Protein AF-A0A7K4EZY0-F1 (afdb_monomer_lite)

Radius of gyration: 28.06 Å; chains: 1; bounding box: 100×52×41 Å

Foldseek 3Di:
DDPPVDPDPCVVVVHDDDDDPQAPVDDPVDDLVVLVVCCVPPVVSVVVCCVPPVVDPDSCRNHVHDDDDPPPLPQDDADPQFDQDPSDTHRPPDPPDPPPVVVD

Sequence (104 aa):
ENFAEYDSIYQAVGLEEPLQVPASFVDETKDPQSYVDRYNNESTYKEWFDENFAEYDSIYQAVGLEEPKPVVKKFGICGPGTKLIDGVCTIVQMPVVKPWWKFW

Structure (mmCIF, N/CA/C/O backbone):
data_AF-A0A7K4EZY0-F1
#
_entry.id   AF-A0A7K4EZY0-F1
#
loop_
_atom_site.group_PDB
_atom_site.id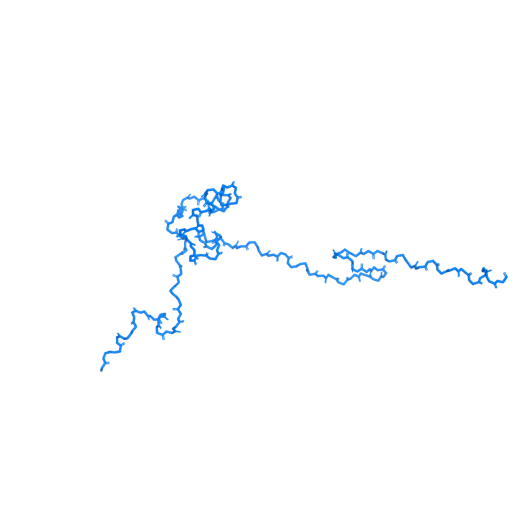
_atom_site.type_symbol
_atom_site.label_atom_id
_atom_site.label_alt_id
_atom_site.label_comp_id
_atom_site.label_asym_id
_atom_site.label_entity_id
_atom_site.label_seq_id
_atom_site.pdbx_PDB_ins_code
_atom_site.Cartn_x
_atom_site.Cartn_y
_atom_site.Cartn_z
_atom_site.occupancy
_atom_site.B_iso_or_equiv
_atom_site.auth_seq_id
_atom_site.auth_comp_id
_atom_site.auth_asym_id
_atom_site.auth_atom_id
_atom_site.pdbx_PDB_model_num
ATOM 1 N N . GLU A 1 1 ? -45.275 -17.057 -9.941 1.00 50.69 1 GLU A N 1
ATOM 2 C CA . GLU A 1 1 ? -44.567 -17.332 -8.679 1.00 50.69 1 GLU A CA 1
ATOM 3 C C . GLU A 1 1 ? -43.361 -16.417 -8.625 1.00 50.69 1 GLU A C 1
ATOM 5 O O . GLU A 1 1 ? -42.719 -16.218 -9.649 1.00 50.69 1 GLU A O 1
ATOM 10 N N . ASN A 1 2 ? -43.203 -15.718 -7.506 1.00 59.69 2 ASN A N 1
ATOM 11 C CA . ASN A 1 2 ? -42.252 -14.628 -7.335 1.00 59.69 2 ASN A CA 1
ATOM 12 C C . ASN A 1 2 ? -40.914 -15.253 -6.924 1.00 59.69 2 ASN A C 1
ATOM 14 O O . ASN A 1 2 ? -40.795 -15.742 -5.804 1.00 59.69 2 ASN A O 1
ATOM 18 N N . PHE A 1 3 ? -39.966 -15.332 -7.858 1.00 61.78 3 PHE A N 1
ATOM 19 C CA . PHE A 1 3 ? -38.643 -15.926 -7.645 1.00 61.78 3 PHE A CA 1
ATOM 20 C C . PHE A 1 3 ? -37.762 -14.933 -6.865 1.00 61.78 3 PHE A C 1
ATOM 22 O O . PHE A 1 3 ? -36.780 -14.410 -7.377 1.00 61.78 3 PHE A O 1
ATOM 29 N N . ALA A 1 4 ? -38.183 -14.596 -5.646 1.00 64.62 4 ALA A N 1
ATOM 30 C CA . ALA A 1 4 ? -37.487 -13.694 -4.730 1.00 64.62 4 ALA A CA 1
ATOM 31 C C . ALA A 1 4 ? -36.542 -14.483 -3.809 1.00 64.62 4 ALA A C 1
ATOM 33 O O . ALA A 1 4 ? -36.553 -14.303 -2.597 1.00 64.62 4 ALA A O 1
ATOM 34 N N . GLU A 1 5 ? -35.790 -15.429 -4.375 1.00 80.12 5 GLU A N 1
ATOM 35 C CA . GLU A 1 5 ? -34.850 -16.260 -3.611 1.00 80.12 5 GLU A CA 1
ATOM 36 C C . GLU A 1 5 ? -33.499 -15.557 -3.387 1.00 80.12 5 GLU A C 1
ATOM 38 O O . GLU A 1 5 ? -32.749 -15.947 -2.499 1.00 80.12 5 GLU A O 1
ATOM 43 N N . TYR A 1 6 ? -33.209 -14.490 -4.142 1.00 75.75 6 TYR A N 1
ATOM 44 C CA . TYR A 1 6 ? -31.926 -13.786 -4.101 1.00 75.75 6 TYR A CA 1
ATOM 45 C C . TYR A 1 6 ? -32.118 -12.268 -3.997 1.00 75.75 6 TYR A C 1
ATOM 47 O O . TYR A 1 6 ? -32.904 -11.687 -4.750 1.00 75.75 6 TYR A O 1
ATOM 55 N N . ASP A 1 7 ? -31.367 -11.632 -3.095 1.00 83.88 7 ASP A N 1
ATOM 56 C CA . ASP A 1 7 ? -31.395 -10.186 -2.830 1.00 83.88 7 ASP A CA 1
ATOM 57 C C . ASP A 1 7 ? -30.600 -9.383 -3.873 1.00 83.88 7 ASP A C 1
ATOM 59 O O . ASP A 1 7 ? -30.798 -8.177 -4.028 1.00 83.88 7 ASP A O 1
ATOM 63 N N . SER A 1 8 ? -29.701 -10.035 -4.617 1.00 83.25 8 SER A N 1
ATOM 64 C CA . SER A 1 8 ? -28.915 -9.393 -5.670 1.00 83.25 8 SER A CA 1
ATOM 65 C C . SER A 1 8 ? -28.646 -10.318 -6.855 1.00 83.25 8 SER A C 1
ATOM 67 O O . SER A 1 8 ? -28.689 -11.547 -6.756 1.00 83.25 8 SER A O 1
ATOM 69 N N . ILE A 1 9 ? -28.310 -9.712 -7.999 1.00 86.12 9 ILE A N 1
ATOM 70 C CA . ILE A 1 9 ? -27.882 -10.467 -9.182 1.00 86.12 9 ILE A CA 1
ATOM 71 C C . ILE A 1 9 ? -26.614 -11.278 -8.908 1.00 86.12 9 ILE A C 1
ATOM 73 O O . ILE A 1 9 ? -26.472 -12.356 -9.470 1.00 86.12 9 ILE A O 1
ATOM 77 N N . TYR A 1 10 ? -25.728 -10.791 -8.030 1.00 85.31 10 TYR A N 1
ATOM 78 C CA . TYR A 1 10 ? -24.478 -11.458 -7.673 1.00 85.31 10 TYR A CA 1
ATOM 79 C C . TYR A 1 10 ? -24.758 -12.749 -6.908 1.00 85.31 10 TYR A C 1
ATOM 81 O O . TYR A 1 10 ? -24.248 -13.798 -7.290 1.00 85.31 10 TYR A O 1
ATOM 89 N N . GLN A 1 11 ? -25.674 -12.713 -5.936 1.00 84.75 11 GLN A N 1
ATOM 90 C CA . GLN A 1 11 ? -26.121 -13.913 -5.224 1.00 84.75 11 GLN A CA 1
ATOM 91 C C . GLN A 1 11 ? -26.733 -14.949 -6.174 1.00 84.75 11 GLN A C 1
ATOM 93 O O . GLN A 1 11 ? -26.428 -16.134 -6.065 1.00 84.75 11 GLN A O 1
ATOM 98 N N . ALA A 1 12 ? -27.533 -14.502 -7.148 1.00 87.06 12 ALA A N 1
ATOM 99 C CA . ALA A 1 12 ? -28.151 -15.394 -8.128 1.00 87.06 12 ALA A CA 1
ATOM 100 C C . ALA A 1 12 ? -27.124 -16.107 -9.029 1.00 87.06 12 ALA A C 1
ATOM 102 O O . ALA A 1 12 ? -27.368 -17.230 -9.469 1.00 87.06 12 ALA A O 1
ATOM 103 N N . VAL A 1 13 ? -25.976 -15.477 -9.302 1.00 91.12 13 VAL A N 1
ATOM 104 C CA . VAL A 1 13 ? -24.886 -16.079 -10.091 1.00 91.12 13 VAL A CA 1
ATOM 105 C C . VAL A 1 13 ? -23.765 -16.677 -9.230 1.00 91.12 13 VAL A C 1
ATOM 107 O O . VAL A 1 13 ? -22.777 -17.158 -9.782 1.00 91.12 13 VAL A O 1
ATOM 110 N N . GLY A 1 14 ? -23.905 -16.667 -7.900 1.00 83.88 14 GLY A N 1
ATOM 111 C CA . GLY A 1 14 ? -22.884 -17.148 -6.964 1.00 83.88 14 GLY A CA 1
ATOM 112 C C . GLY A 1 14 ? -21.598 -16.313 -6.959 1.00 83.88 14 GLY A C 1
ATOM 113 O O . GLY A 1 14 ? -20.525 -16.862 -6.722 1.00 83.88 14 GLY A O 1
ATOM 114 N N . LEU A 1 15 ? -21.691 -15.017 -7.264 1.00 88.00 15 LEU A N 1
ATOM 115 C CA . LEU A 1 15 ? -20.588 -14.061 -7.190 1.00 88.00 15 LEU A CA 1
ATOM 116 C C . LEU A 1 15 ? -20.666 -13.237 -5.902 1.00 88.00 15 LEU A C 1
ATOM 118 O O . LEU A 1 15 ? -21.748 -12.966 -5.381 1.00 88.00 15 LEU A O 1
ATOM 122 N N . GLU A 1 16 ? -19.503 -12.809 -5.429 1.00 83.44 16 GLU A N 1
ATOM 123 C CA . GLU A 1 16 ? -19.385 -11.850 -4.334 1.00 83.44 16 GLU A CA 1
ATOM 124 C C . GLU A 1 16 ? -19.705 -10.432 -4.826 1.00 83.44 16 GLU A C 1
ATOM 126 O O . GLU A 1 16 ? -19.531 -10.102 -6.005 1.00 83.44 16 GLU A O 1
ATOM 131 N N . GLU A 1 17 ? -20.229 -9.600 -3.926 1.00 84.94 17 GLU A N 1
ATOM 132 C CA . GLU A 1 17 ? -20.547 -8.209 -4.236 1.00 84.94 17 GLU A CA 1
ATOM 133 C C . GLU A 1 17 ? -19.249 -7.414 -4.470 1.00 84.94 17 GLU A C 1
ATOM 135 O O . GLU A 1 17 ? -18.279 -7.597 -3.731 1.00 84.94 17 GLU A O 1
ATOM 140 N N . PRO A 1 18 ? -19.187 -6.548 -5.498 1.00 85.69 18 PRO A N 1
ATOM 141 C CA . PRO A 1 18 ? -17.979 -5.787 -5.779 1.00 85.69 18 PRO A CA 1
ATOM 142 C C . PRO A 1 18 ? -17.643 -4.840 -4.625 1.00 85.69 18 PRO A C 1
ATOM 144 O O . PRO A 1 18 ? -18.486 -4.071 -4.162 1.00 85.69 18 PRO A O 1
ATOM 147 N N . LEU A 1 19 ? -16.378 -4.858 -4.207 1.00 90.31 19 LEU A N 1
ATOM 148 C CA . LEU A 1 19 ? -15.873 -3.969 -3.167 1.00 90.31 19 LEU A CA 1
ATOM 149 C C . LEU A 1 19 ? -15.874 -2.509 -3.625 1.00 90.31 19 LEU A C 1
ATOM 151 O O . LEU A 1 19 ? -15.602 -2.193 -4.787 1.00 90.31 19 LEU A O 1
ATOM 155 N N . GLN A 1 20 ? -16.129 -1.607 -2.679 1.00 92.88 20 GLN A N 1
ATOM 156 C CA . GLN A 1 20 ? -16.036 -0.175 -2.922 1.00 92.88 20 GLN A CA 1
ATOM 157 C C . GLN A 1 20 ? -14.568 0.232 -3.091 1.00 92.88 20 GLN A C 1
ATOM 159 O O . GLN A 1 20 ? -13.737 -0.052 -2.231 1.00 92.88 20 GLN A O 1
ATOM 164 N N . VAL A 1 21 ? -14.247 0.927 -4.180 1.00 93.25 21 VAL A N 1
ATOM 165 C CA . VAL A 1 21 ? -12.912 1.486 -4.420 1.00 93.25 21 VAL A CA 1
ATOM 166 C C . VAL A 1 21 ? -13.071 2.941 -4.880 1.00 93.25 21 VAL A C 1
ATOM 168 O O . VAL A 1 21 ? -13.774 3.170 -5.868 1.00 93.25 21 VAL A O 1
ATOM 171 N N . PRO A 1 22 ? -12.442 3.921 -4.206 1.00 94.12 22 PRO A N 1
ATOM 172 C CA . PRO A 1 22 ? -11.617 3.770 -3.005 1.00 94.12 22 PRO A CA 1
ATOM 173 C C . PRO A 1 22 ? -12.446 3.385 -1.763 1.00 94.12 22 PRO A C 1
ATOM 175 O O . PRO A 1 22 ? -13.653 3.616 -1.705 1.00 94.12 22 PRO A O 1
ATOM 178 N N . ALA A 1 23 ? -11.798 2.768 -0.776 1.00 95.38 23 ALA A N 1
ATOM 179 C CA . ALA A 1 23 ? -12.420 2.353 0.477 1.00 95.38 23 ALA A CA 1
ATOM 180 C C . ALA A 1 23 ? -12.933 3.553 1.289 1.00 95.38 23 ALA A C 1
ATOM 182 O O . ALA A 1 23 ? -12.426 4.668 1.179 1.00 95.38 23 ALA A O 1
ATOM 183 N N . SER A 1 24 ? -13.901 3.319 2.175 1.00 95.06 24 SER A N 1
ATOM 184 C CA . SER A 1 24 ? -14.597 4.378 2.926 1.00 95.06 24 SER A CA 1
ATOM 185 C C . SER A 1 24 ? -13.702 5.243 3.831 1.00 95.06 24 SER A C 1
ATOM 187 O O . SER A 1 24 ? -14.077 6.366 4.163 1.00 95.06 24 SER A O 1
ATOM 189 N N . PHE A 1 25 ? -12.525 4.752 4.236 1.00 94.88 25 PHE A N 1
ATOM 190 C CA . PHE A 1 25 ? -11.560 5.507 5.048 1.00 94.88 25 PHE A CA 1
ATOM 191 C C . PHE A 1 25 ? -10.651 6.438 4.229 1.00 94.88 25 PHE A C 1
ATOM 193 O O . PHE A 1 25 ? -9.901 7.241 4.801 1.00 94.88 25 PHE A O 1
ATOM 200 N N . VAL A 1 26 ? -10.654 6.288 2.905 1.00 96.19 26 VAL A N 1
ATOM 201 C CA . VAL A 1 26 ? -9.788 7.037 1.999 1.00 96.19 26 VAL A CA 1
ATOM 202 C C . VAL A 1 26 ? -10.404 8.409 1.749 1.00 96.19 26 VAL A C 1
ATOM 204 O O . VAL A 1 26 ? -11.574 8.544 1.410 1.00 96.19 26 VAL A O 1
ATOM 207 N N . ASP A 1 27 ? -9.593 9.444 1.928 1.00 96.56 27 ASP A N 1
ATOM 208 C CA . ASP A 1 27 ? -9.944 10.821 1.606 1.00 96.56 27 ASP A CA 1
ATOM 209 C C . ASP A 1 27 ? -9.516 11.095 0.164 1.00 96.56 27 ASP A C 1
ATOM 211 O O . ASP A 1 27 ? -8.321 11.155 -0.126 1.00 96.56 27 ASP A O 1
ATOM 215 N N . GLU A 1 28 ? -10.485 11.271 -0.733 1.00 93.25 28 GLU A N 1
ATOM 216 C CA . GLU A 1 28 ? -10.246 11.510 -2.164 1.00 93.25 28 GLU A CA 1
ATOM 217 C C . GLU A 1 28 ? -9.456 12.798 -2.447 1.00 93.25 28 GLU A C 1
ATOM 219 O O . GLU A 1 28 ? -8.917 12.972 -3.539 1.00 93.25 28 GLU A O 1
ATOM 224 N N . THR A 1 29 ? -9.369 13.718 -1.480 1.00 95.69 29 THR A N 1
ATOM 225 C CA . THR A 1 29 ? -8.572 14.946 -1.622 1.00 95.69 29 THR A CA 1
ATOM 226 C C . THR A 1 29 ? -7.090 14.737 -1.317 1.00 95.69 29 THR A C 1
ATOM 228 O O . THR A 1 29 ? -6.270 15.613 -1.609 1.00 95.69 29 THR A O 1
ATOM 231 N N . LYS A 1 30 ? -6.731 13.592 -0.726 1.00 94.44 30 LYS A N 1
ATOM 232 C CA . LYS A 1 30 ? -5.353 13.225 -0.405 1.00 94.44 30 LYS A CA 1
ATOM 233 C C . LYS A 1 30 ? -4.764 12.342 -1.484 1.00 94.44 30 LYS A C 1
ATOM 235 O O . LYS A 1 30 ? -5.456 11.622 -2.192 1.00 94.44 30 LYS A O 1
ATOM 240 N N . ASP A 1 31 ? -3.443 12.380 -1.558 1.00 96.00 31 ASP A N 1
ATOM 241 C CA . ASP A 1 31 ? -2.703 11.504 -2.444 1.00 96.00 31 ASP A CA 1
ATOM 242 C C . ASP A 1 31 ? -2.846 10.031 -1.985 1.00 96.00 31 ASP A C 1
ATOM 244 O O . ASP A 1 31 ? -2.492 9.723 -0.838 1.00 96.00 31 ASP A O 1
ATOM 248 N N . PRO A 1 32 ? -3.347 9.113 -2.835 1.00 96.19 32 PRO A N 1
ATOM 249 C CA . PRO A 1 32 ? -3.526 7.704 -2.477 1.00 96.19 32 PRO A CA 1
ATOM 250 C C . PRO A 1 32 ? -2.230 7.001 -2.053 1.00 96.19 32 PRO A C 1
ATOM 252 O O . PRO A 1 32 ? -2.259 6.116 -1.195 1.00 96.19 32 PRO A O 1
ATOM 255 N N . GLN A 1 33 ? -1.078 7.419 -2.586 1.00 96.62 33 GLN A N 1
ATOM 256 C CA . GLN A 1 33 ? 0.224 6.862 -2.219 1.00 96.62 33 GLN A CA 1
ATOM 257 C C . GLN A 1 33 ? 0.565 7.168 -0.758 1.00 96.62 33 GLN A C 1
ATOM 259 O O . GLN A 1 33 ? 1.183 6.340 -0.097 1.00 96.62 33 GLN A O 1
ATOM 264 N N . SER A 1 34 ? 0.096 8.292 -0.202 1.00 97.06 34 SER A N 1
ATOM 265 C CA . SER A 1 34 ? 0.339 8.628 1.210 1.00 97.06 34 SER A CA 1
ATOM 266 C C . SER A 1 34 ? -0.215 7.581 2.187 1.00 97.06 34 SER A C 1
ATOM 268 O O . SER A 1 34 ? 0.378 7.337 3.238 1.00 97.06 34 SER A O 1
ATOM 270 N N . TYR A 1 35 ? -1.317 6.915 1.831 1.00 97.44 35 TYR A N 1
ATOM 271 C CA . TYR A 1 35 ? -1.899 5.824 2.613 1.00 97.44 35 TYR A CA 1
ATOM 272 C C . TYR A 1 35 ? -1.064 4.545 2.520 1.00 97.44 35 TYR A C 1
ATOM 274 O O . TYR A 1 35 ? -0.845 3.881 3.534 1.00 97.44 35 TYR A O 1
ATOM 282 N N . VAL A 1 36 ? -0.550 4.230 1.327 1.00 97.31 36 VAL A N 1
ATOM 283 C CA . VAL A 1 36 ? 0.372 3.106 1.102 1.00 97.31 36 VAL A CA 1
ATOM 284 C C . VAL A 1 36 ? 1.673 3.317 1.874 1.00 97.31 36 VAL A C 1
ATOM 286 O O . VAL A 1 36 ? 2.151 2.418 2.565 1.00 97.31 36 VAL A O 1
ATOM 289 N N . ASP A 1 37 ? 2.232 4.521 1.807 1.00 97.69 37 ASP A N 1
ATOM 290 C CA . ASP A 1 37 ? 3.454 4.874 2.522 1.00 97.69 37 ASP A CA 1
ATOM 291 C C . ASP A 1 37 ? 3.237 4.776 4.032 1.00 97.69 37 ASP A C 1
ATOM 293 O O . ASP A 1 37 ? 4.087 4.239 4.744 1.00 97.69 37 ASP A O 1
ATOM 297 N N . ARG A 1 38 ? 2.079 5.219 4.531 1.00 97.88 38 ARG A N 1
ATOM 298 C CA . ARG A 1 38 ? 1.721 5.060 5.942 1.00 97.88 38 ARG A CA 1
ATOM 299 C C . ARG A 1 38 ? 1.621 3.592 6.338 1.00 97.88 38 ARG A C 1
ATOM 301 O O . ARG A 1 38 ? 2.185 3.208 7.355 1.00 97.88 38 ARG A O 1
ATOM 308 N N . TYR A 1 39 ? 0.958 2.768 5.528 1.00 97.75 39 TYR A N 1
ATOM 309 C CA . TYR A 1 39 ? 0.822 1.327 5.765 1.00 97.75 39 TYR A CA 1
ATOM 310 C C . TYR A 1 39 ? 2.181 0.625 5.866 1.00 97.75 39 TYR A C 1
ATOM 312 O O . TYR A 1 39 ? 2.383 -0.221 6.734 1.00 97.75 39 TYR A O 1
ATOM 320 N N . ASN A 1 40 ? 3.141 1.019 5.029 1.00 96.69 40 ASN A N 1
ATOM 321 C CA . ASN A 1 40 ? 4.478 0.425 5.019 1.00 96.69 40 ASN A CA 1
ATOM 322 C C . ASN A 1 40 ? 5.389 0.918 6.156 1.00 96.69 40 ASN A C 1
ATOM 324 O O . ASN A 1 40 ? 6.312 0.200 6.539 1.00 96.69 40 ASN A O 1
ATOM 328 N N . ASN A 1 41 ? 5.168 2.130 6.676 1.00 98.06 41 ASN A N 1
ATOM 329 C CA . ASN A 1 41 ? 6.069 2.763 7.646 1.00 98.06 41 ASN A CA 1
ATOM 330 C C . ASN A 1 41 ? 5.530 2.782 9.089 1.00 98.06 41 ASN A C 1
ATOM 332 O O . ASN A 1 41 ? 6.323 2.861 10.027 1.00 98.06 41 ASN A O 1
ATOM 336 N N . GLU A 1 42 ? 4.213 2.703 9.294 1.00 98.19 42 GLU A N 1
ATOM 337 C CA . GLU A 1 42 ? 3.570 2.764 10.612 1.00 98.19 42 GLU A CA 1
ATOM 338 C C . GLU A 1 42 ? 2.909 1.424 10.964 1.00 98.19 42 GLU A C 1
ATOM 340 O O . GLU A 1 42 ? 1.832 1.092 10.467 1.00 98.19 42 GLU A O 1
ATOM 345 N N . SER A 1 43 ? 3.523 0.662 11.875 1.00 97.69 43 SER A N 1
ATOM 346 C CA . SER A 1 43 ? 3.029 -0.670 12.264 1.00 97.69 43 SER A CA 1
ATOM 347 C C . SER A 1 43 ? 1.610 -0.646 12.834 1.00 97.69 43 SER A C 1
AT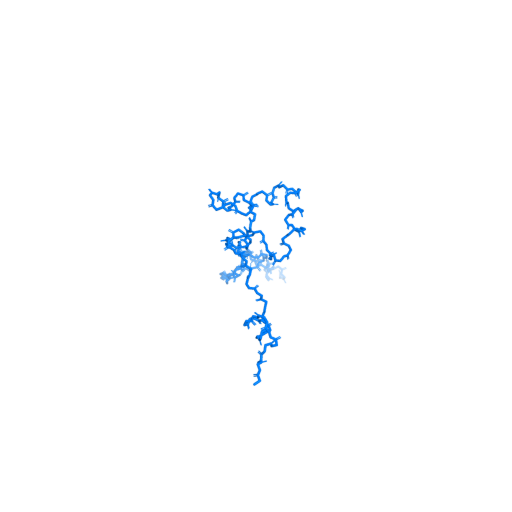OM 349 O O . SER A 1 43 ? 0.804 -1.507 12.506 1.00 97.69 43 SER A O 1
ATOM 351 N N . THR A 1 44 ? 1.274 0.369 13.632 1.00 98.00 44 THR A N 1
ATOM 352 C CA . THR A 1 44 ? -0.064 0.526 14.220 1.00 98.00 44 THR A CA 1
ATOM 353 C C . THR A 1 44 ? -1.135 0.788 13.167 1.00 98.00 44 THR A C 1
ATOM 355 O O . THR A 1 44 ? -2.264 0.325 13.300 1.00 98.00 44 THR A O 1
ATOM 358 N N . TYR A 1 45 ? -0.800 1.524 12.105 1.00 97.81 45 TYR A N 1
ATOM 359 C CA . TYR A 1 45 ? -1.729 1.749 11.004 1.00 97.81 45 TYR A CA 1
ATOM 360 C C . TYR A 1 45 ? -1.909 0.492 10.155 1.00 97.81 45 TYR A C 1
ATOM 362 O O . TYR A 1 45 ? -3.021 0.201 9.717 1.00 97.81 45 TYR A O 1
ATOM 370 N N . LYS A 1 46 ? -0.827 -0.266 9.966 1.00 97.94 46 LYS A N 1
ATOM 371 C CA . LYS A 1 46 ? -0.859 -1.561 9.296 1.00 97.94 46 LYS A CA 1
ATOM 372 C C . LYS A 1 46 ? -1.797 -2.540 10.008 1.00 97.94 46 LYS A C 1
ATOM 374 O O . LYS A 1 46 ? -2.685 -3.088 9.370 1.00 97.94 46 LYS A O 1
ATOM 379 N N . GLU A 1 47 ? -1.633 -2.704 11.321 1.00 98.06 47 GLU A N 1
ATOM 380 C CA . GLU A 1 47 ? -2.490 -3.561 12.155 1.00 98.06 47 GLU A CA 1
ATOM 381 C C . GLU A 1 47 ? -3.957 -3.129 12.078 1.00 98.06 47 GLU A C 1
ATOM 383 O O . GLU A 1 47 ? -4.832 -3.946 11.810 1.00 98.06 47 GLU A O 1
ATOM 388 N N . TRP A 1 48 ? -4.225 -1.826 12.215 1.00 98.06 48 TRP A N 1
ATOM 389 C CA . TRP A 1 48 ? -5.579 -1.293 12.079 1.00 98.06 48 TRP A CA 1
ATOM 390 C C . TRP A 1 48 ? -6.200 -1.606 10.711 1.00 98.06 48 TRP A C 1
ATOM 392 O O . TRP A 1 48 ? -7.371 -1.978 10.652 1.00 98.06 48 TRP A O 1
ATOM 402 N N . PHE A 1 49 ? -5.445 -1.470 9.617 1.00 98.00 49 PHE A N 1
ATOM 403 C CA . PHE A 1 49 ? -5.951 -1.794 8.283 1.00 98.00 49 PHE A CA 1
ATOM 404 C C . PHE A 1 49 ? -6.250 -3.290 8.159 1.00 98.00 49 PHE A C 1
ATOM 406 O O . PHE A 1 49 ? -7.356 -3.651 7.767 1.00 98.00 49 PHE A O 1
ATOM 413 N N . ASP A 1 50 ? -5.303 -4.143 8.555 1.00 97.00 50 ASP A N 1
ATOM 414 C CA . ASP A 1 50 ? -5.436 -5.600 8.460 1.00 97.00 50 ASP A CA 1
ATOM 415 C C . ASP A 1 50 ? -6.626 -6.133 9.289 1.00 97.00 50 ASP A C 1
ATOM 417 O O . ASP A 1 50 ? -7.255 -7.116 8.905 1.00 97.00 50 ASP A O 1
ATOM 421 N N . GLU A 1 51 ? -6.956 -5.492 10.418 1.00 97.56 51 GLU A N 1
ATOM 422 C CA . GLU A 1 51 ? -8.082 -5.878 11.281 1.00 97.56 51 GLU A CA 1
ATOM 423 C C . GLU A 1 51 ? -9.446 -5.368 10.796 1.00 97.56 51 GLU A C 1
ATOM 425 O O . GLU A 1 51 ? -10.457 -6.038 11.009 1.00 97.56 51 GLU A O 1
ATOM 430 N N . ASN A 1 52 ? -9.500 -4.174 10.196 1.00 96.94 52 ASN A N 1
ATOM 431 C CA . ASN A 1 52 ? -10.766 -3.499 9.874 1.00 96.94 52 ASN A CA 1
ATOM 432 C C . ASN A 1 52 ? -11.178 -3.624 8.403 1.00 96.94 52 ASN A C 1
ATOM 434 O O . ASN A 1 52 ? -12.341 -3.377 8.102 1.00 96.94 52 ASN A O 1
ATOM 438 N N . PHE A 1 53 ? -10.247 -3.974 7.513 1.00 96.12 53 PHE A N 1
ATOM 439 C CA . PHE A 1 53 ? -10.438 -3.994 6.058 1.00 96.12 53 PHE A CA 1
ATOM 440 C C . PHE A 1 53 ? -9.921 -5.300 5.439 1.00 96.12 53 PHE A C 1
ATOM 442 O O . PHE A 1 53 ? -9.269 -5.295 4.394 1.00 96.12 53 PHE A O 1
ATOM 449 N N . ALA A 1 54 ? -10.196 -6.427 6.104 1.00 94.69 54 ALA A N 1
ATOM 450 C CA . ALA A 1 54 ? -9.761 -7.762 5.687 1.00 94.69 54 ALA A CA 1
ATOM 451 C C . ALA A 1 54 ? -10.406 -8.240 4.372 1.00 94.69 54 ALA A C 1
ATOM 453 O O . ALA A 1 54 ? -9.975 -9.241 3.803 1.00 94.69 54 ALA A O 1
ATOM 454 N N . GLU A 1 55 ? -11.444 -7.549 3.898 1.00 94.19 55 GLU A N 1
ATOM 455 C CA . GLU A 1 55 ? -12.075 -7.780 2.603 1.00 94.19 55 GLU A CA 1
ATOM 456 C C . GLU A 1 55 ? -11.220 -7.320 1.414 1.00 94.19 55 GLU A C 1
ATOM 458 O O . GLU A 1 55 ? -11.429 -7.802 0.306 1.00 94.19 55 GLU A O 1
ATOM 463 N N . TYR A 1 56 ? -10.258 -6.415 1.616 1.00 95.19 56 TYR A N 1
ATOM 464 C CA . TYR A 1 56 ? -9.341 -5.993 0.557 1.00 95.19 56 TYR A CA 1
ATOM 465 C C . TYR A 1 56 ? -8.105 -6.894 0.527 1.00 95.19 56 TYR A C 1
ATOM 467 O O . TYR A 1 56 ? -7.483 -7.134 1.561 1.00 95.19 56 TYR A O 1
ATOM 475 N N . ASP A 1 57 ? -7.675 -7.311 -0.667 1.00 94.31 57 ASP A N 1
ATOM 476 C CA . ASP A 1 57 ? -6.459 -8.118 -0.833 1.00 94.31 57 ASP A CA 1
ATOM 477 C C . ASP A 1 57 ? -5.203 -7.328 -0.434 1.00 94.31 57 ASP A C 1
ATOM 479 O O . ASP A 1 57 ? -4.206 -7.900 0.016 1.00 94.31 57 ASP A O 1
ATOM 483 N N . SER A 1 58 ? -5.235 -5.998 -0.590 1.00 95.50 58 SER A N 1
ATOM 484 C CA . SER A 1 58 ? -4.156 -5.116 -0.155 1.00 95.50 58 SER A CA 1
ATOM 485 C C . SER A 1 58 ? -4.563 -3.655 0.012 1.00 95.50 58 SER A C 1
ATOM 487 O O . SER A 1 58 ? -5.589 -3.191 -0.496 1.00 95.50 58 SER A O 1
ATOM 489 N N . ILE A 1 59 ? -3.681 -2.883 0.661 1.00 96.88 59 ILE A N 1
ATOM 490 C CA . ILE A 1 59 ? -3.819 -1.426 0.759 1.00 96.88 59 ILE A CA 1
ATOM 491 C C . ILE A 1 59 ? -3.899 -0.765 -0.623 1.00 96.88 59 ILE A C 1
ATOM 493 O O . ILE A 1 59 ? -4.640 0.198 -0.775 1.00 96.88 59 ILE A O 1
ATOM 497 N N . TYR A 1 60 ? -3.202 -1.293 -1.640 1.00 96.81 60 TYR A N 1
ATOM 498 C CA . TYR A 1 60 ? -3.231 -0.751 -3.002 1.00 96.81 60 TYR A CA 1
ATOM 499 C C . TYR A 1 60 ? -4.625 -0.876 -3.612 1.00 96.81 60 TYR A C 1
ATOM 501 O O . TYR A 1 60 ? -5.140 0.103 -4.148 1.00 96.81 60 TYR A O 1
ATOM 509 N N . GLN A 1 61 ? -5.272 -2.036 -3.458 1.00 96.06 61 GLN A N 1
ATOM 510 C CA . GLN A 1 61 ? -6.651 -2.230 -3.903 1.00 96.06 61 GLN A CA 1
ATOM 511 C C . GLN A 1 61 ? -7.605 -1.276 -3.177 1.00 96.06 61 GLN A C 1
ATOM 513 O O . GLN A 1 61 ? -8.427 -0.629 -3.825 1.00 96.06 61 GLN A O 1
ATOM 518 N N . ALA A 1 62 ? -7.464 -1.141 -1.854 1.00 96.00 62 ALA A N 1
ATOM 519 C CA . ALA A 1 62 ? -8.315 -0.269 -1.047 1.00 96.00 62 ALA A CA 1
ATOM 520 C C . ALA A 1 62 ? -8.211 1.208 -1.452 1.00 96.00 62 ALA A C 1
ATOM 522 O O . ALA A 1 62 ? -9.214 1.919 -1.457 1.00 96.00 62 ALA A O 1
ATOM 523 N N . VAL A 1 63 ? -7.020 1.682 -1.828 1.00 96.50 63 VAL A N 1
ATOM 524 C CA . VAL A 1 63 ? -6.813 3.076 -2.260 1.00 96.50 63 VAL A CA 1
ATOM 525 C C . VAL A 1 63 ? -6.990 3.284 -3.769 1.00 96.50 63 VAL A C 1
ATOM 527 O O . VAL A 1 63 ? -6.869 4.410 -4.245 1.00 96.50 63 VAL A O 1
ATOM 530 N N . GLY A 1 64 ? -7.274 2.222 -4.531 1.00 94.44 64 GLY A N 1
ATOM 531 C CA . GLY A 1 64 ? -7.463 2.285 -5.984 1.00 94.44 64 GLY A CA 1
ATOM 532 C C . GLY A 1 64 ? -6.173 2.448 -6.794 1.00 94.44 64 GLY A C 1
ATOM 533 O O . GLY A 1 64 ? -6.199 3.035 -7.875 1.00 94.44 64 GLY A O 1
ATOM 534 N N . LEU A 1 65 ? -5.046 1.947 -6.289 1.00 94.75 65 LEU A N 1
ATOM 535 C CA . LEU A 1 65 ? -3.759 1.921 -6.985 1.00 94.75 65 LEU A CA 1
ATOM 536 C C . LEU A 1 65 ? -3.450 0.528 -7.549 1.00 94.75 65 LEU A C 1
ATOM 538 O O . LEU A 1 65 ? -3.846 -0.495 -6.994 1.00 94.75 65 LEU A O 1
ATOM 542 N N . GLU A 1 66 ? -2.687 0.482 -8.645 1.00 91.19 66 GLU A N 1
ATOM 543 C CA . GLU A 1 66 ? -2.122 -0.780 -9.127 1.00 91.19 66 GLU A CA 1
ATOM 544 C C . GLU A 1 66 ? -0.980 -1.232 -8.212 1.00 91.19 66 GLU A C 1
ATOM 546 O O . GLU A 1 66 ? -0.037 -0.481 -7.953 1.00 91.19 66 GLU A O 1
ATOM 551 N N . GLU A 1 67 ? -1.026 -2.490 -7.776 1.00 88.19 67 GLU A N 1
ATOM 552 C CA . GLU A 1 67 ? 0.097 -3.093 -7.067 1.00 88.19 67 GLU A CA 1
ATOM 553 C C . GLU A 1 67 ? 1.357 -3.159 -7.942 1.00 88.19 67 GLU A C 1
ATOM 555 O O . GLU A 1 67 ? 1.280 -3.458 -9.145 1.00 88.19 67 GLU A O 1
ATOM 560 N N . PRO A 1 68 ? 2.551 -2.959 -7.352 1.00 84.94 68 PRO A N 1
ATOM 561 C CA . PRO A 1 68 ? 3.801 -3.145 -8.065 1.00 84.94 68 PRO A CA 1
ATOM 562 C C . PRO A 1 68 ? 3.939 -4.611 -8.480 1.00 84.94 68 PRO A C 1
ATOM 564 O O . PRO A 1 68 ? 4.220 -5.495 -7.670 1.00 84.94 68 PRO A O 1
ATOM 567 N N . LYS A 1 69 ? 3.765 -4.872 -9.779 1.00 80.69 69 LYS A N 1
ATOM 568 C CA . LYS A 1 69 ? 3.927 -6.215 -10.341 1.00 80.69 69 LYS A CA 1
ATOM 569 C C . LYS A 1 69 ? 5.340 -6.710 -10.027 1.00 80.69 69 LYS A C 1
ATOM 571 O O . LYS A 1 69 ? 6.304 -6.006 -10.352 1.00 80.69 69 LYS A O 1
ATOM 576 N N . PRO A 1 70 ? 5.500 -7.917 -9.451 1.00 74.44 70 PRO A N 1
ATOM 577 C CA . PRO A 1 70 ? 6.820 -8.486 -9.260 1.00 74.44 70 PRO A CA 1
ATOM 578 C C . PRO A 1 70 ? 7.496 -8.541 -10.627 1.00 74.44 70 PRO A C 1
ATOM 580 O O . PRO A 1 70 ? 6.950 -9.099 -11.583 1.00 74.44 70 PRO A O 1
ATOM 583 N N . VAL A 1 71 ? 8.667 -7.911 -10.741 1.00 71.81 71 VAL A N 1
ATOM 584 C CA . VAL A 1 71 ? 9.451 -7.937 -11.975 1.00 71.81 71 VAL A CA 1
ATOM 585 C C . VAL A 1 71 ? 9.876 -9.382 -12.189 1.00 71.81 71 VAL A C 1
ATOM 587 O O . VAL A 1 71 ? 10.885 -9.841 -11.651 1.00 71.81 71 VAL A O 1
ATOM 590 N N . VAL A 1 72 ? 9.082 -10.127 -12.958 1.00 65.69 72 VAL A N 1
ATOM 591 C CA . VAL A 1 72 ? 9.448 -11.462 -13.412 1.00 65.69 72 VAL A CA 1
ATOM 592 C C . VAL A 1 72 ? 10.694 -11.262 -14.255 1.00 65.69 72 VAL A C 1
ATOM 594 O O . VAL A 1 72 ? 10.624 -10.750 -15.376 1.00 65.69 72 VAL A O 1
ATOM 597 N N . LYS A 1 73 ? 11.858 -11.600 -13.692 1.00 62.97 73 LYS A N 1
ATOM 598 C CA . LYS A 1 73 ? 13.125 -11.575 -14.416 1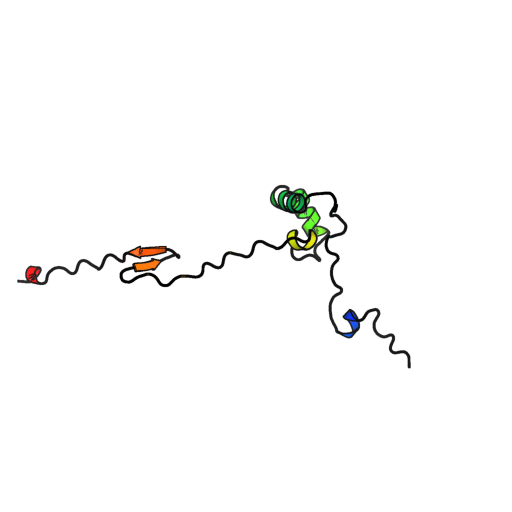.00 62.97 73 LYS A CA 1
ATOM 599 C C . LYS A 1 73 ? 12.971 -12.540 -15.586 1.00 62.97 73 LYS A C 1
ATOM 601 O O . LYS A 1 73 ? 13.067 -13.752 -15.419 1.00 62.97 73 LYS A O 1
ATOM 606 N N . LYS A 1 74 ? 12.680 -12.008 -16.773 1.00 62.22 74 LYS A N 1
ATOM 607 C CA . LYS A 1 74 ?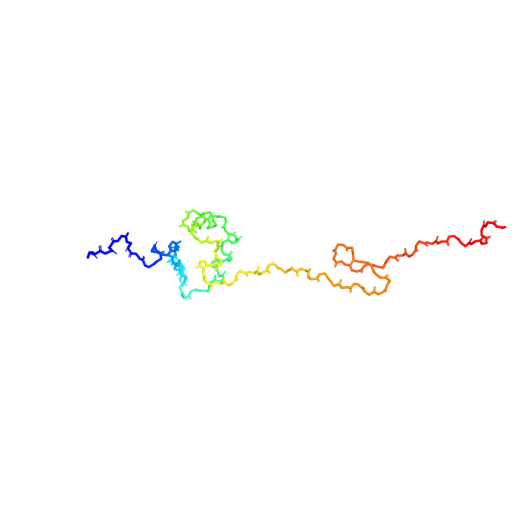 12.707 -12.782 -18.010 1.00 62.22 74 LYS A CA 1
ATOM 608 C C . LYS A 1 74 ? 14.163 -13.167 -18.224 1.00 62.22 74 LYS A C 1
ATOM 610 O O . LYS A 1 74 ? 14.973 -12.337 -18.626 1.00 62.22 74 LYS A O 1
ATOM 615 N N . PHE A 1 75 ? 14.507 -14.396 -17.859 1.00 64.06 75 PHE A N 1
ATOM 616 C CA . PHE A 1 75 ? 15.841 -14.934 -18.063 1.00 64.06 75 PHE A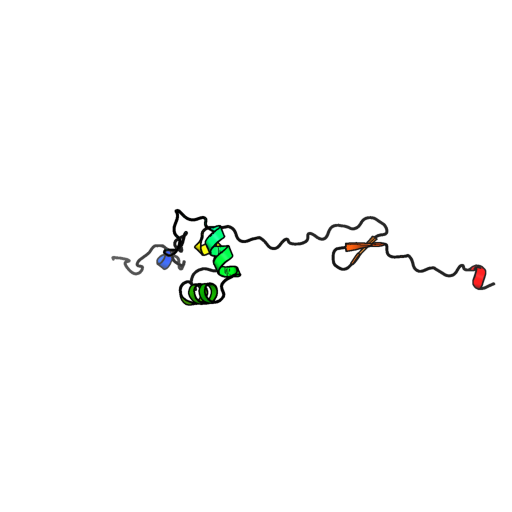 CA 1
ATOM 617 C C . PHE A 1 75 ? 16.145 -14.916 -19.566 1.00 64.06 75 PHE A C 1
ATOM 619 O O . PHE A 1 75 ? 15.494 -15.601 -20.352 1.00 64.06 75 PHE A O 1
ATOM 626 N N . GLY A 1 76 ? 17.075 -14.052 -19.972 1.00 67.19 76 GLY A N 1
ATOM 627 C CA . GLY A 1 76 ? 17.510 -13.934 -21.359 1.00 67.19 76 GLY A CA 1
ATOM 628 C C . GLY A 1 76 ? 18.400 -15.103 -21.777 1.00 67.19 76 GLY A C 1
ATOM 629 O O . GLY A 1 76 ? 19.014 -15.771 -20.943 1.00 67.19 76 GLY A O 1
ATOM 630 N N . ILE A 1 77 ? 18.497 -15.333 -23.087 1.00 78.06 77 ILE A N 1
ATOM 631 C CA . ILE A 1 77 ? 19.491 -16.245 -23.658 1.00 78.06 77 ILE A CA 1
ATOM 632 C C . ILE A 1 77 ? 20.853 -15.565 -23.502 1.00 78.06 77 ILE A C 1
ATOM 634 O O . ILE A 1 77 ? 21.069 -14.473 -24.026 1.00 78.06 77 ILE A O 1
ATOM 638 N N . CYS A 1 78 ? 21.767 -16.189 -22.767 1.00 81.19 78 CYS A N 1
ATOM 639 C CA . CYS A 1 78 ? 23.140 -15.709 -22.690 1.00 81.19 78 CYS A CA 1
ATOM 640 C C . CYS A 1 78 ? 23.847 -15.916 -24.041 1.00 81.19 78 CYS A C 1
ATOM 642 O O . CYS A 1 78 ? 23.625 -16.919 -24.723 1.00 81.19 78 CYS A O 1
ATOM 644 N N . GLY A 1 79 ? 24.691 -14.960 -24.439 1.00 80.00 79 GLY A N 1
ATOM 645 C CA . GLY A 1 79 ? 25.463 -15.056 -25.679 1.00 80.00 79 GLY A CA 1
ATOM 646 C C . GLY A 1 79 ? 26.458 -16.232 -25.666 1.00 80.00 79 GLY A C 1
ATOM 647 O O . GLY A 1 79 ? 26.785 -16.758 -24.594 1.00 80.00 79 GLY A O 1
ATOM 648 N N . PRO A 1 80 ? 26.978 -16.648 -26.836 1.00 83.94 80 PRO A N 1
ATOM 649 C CA . PRO A 1 80 ? 27.959 -17.730 -26.934 1.00 83.94 80 PRO A CA 1
ATOM 650 C C . PRO A 1 80 ? 29.148 -17.510 -25.984 1.00 83.94 80 PRO A C 1
ATOM 652 O O . PRO A 1 80 ? 29.706 -16.418 -25.929 1.00 83.94 80 PRO A O 1
ATOM 655 N N . GLY A 1 81 ? 29.536 -18.540 -25.225 1.00 79.94 81 GLY A N 1
ATOM 656 C CA . GLY A 1 81 ? 30.639 -18.464 -24.252 1.00 79.94 81 GLY A CA 1
ATOM 657 C C . GLY A 1 81 ? 30.255 -17.962 -22.852 1.00 79.94 81 GLY A C 1
ATOM 658 O O . GLY A 1 81 ? 31.117 -17.897 -21.975 1.00 79.94 81 GLY A O 1
ATOM 659 N N . THR A 1 82 ? 28.976 -17.664 -22.603 1.00 83.69 82 THR A N 1
ATOM 660 C CA . THR A 1 82 ? 28.470 -17.295 -21.271 1.00 83.69 82 THR A CA 1
ATOM 661 C C . THR A 1 82 ? 27.373 -18.250 -20.795 1.00 83.69 82 THR A C 1
ATOM 663 O O . THR A 1 82 ? 26.612 -18.786 -21.600 1.00 83.69 82 THR A O 1
ATOM 666 N N . LYS A 1 83 ? 27.299 -18.504 -19.485 1.00 81.62 83 LYS A N 1
ATOM 667 C CA . LYS A 1 83 ? 26.210 -19.262 -18.849 1.00 81.62 83 LYS A CA 1
ATOM 668 C C . LYS A 1 83 ? 25.452 -18.382 -17.873 1.00 81.62 83 LYS A C 1
ATOM 670 O O . LYS A 1 83 ? 26.040 -17.563 -17.174 1.00 81.62 83 LYS A O 1
ATOM 675 N N . LEU A 1 84 ? 24.146 -18.603 -17.810 1.00 82.81 84 LEU A N 1
ATOM 676 C CA . LEU A 1 84 ? 23.269 -17.946 -16.858 1.00 82.81 84 LEU A CA 1
ATOM 677 C C . LEU A 1 84 ? 23.433 -18.608 -15.484 1.00 82.81 84 LEU A C 1
ATOM 679 O O . LEU A 1 84 ? 23.037 -19.759 -15.308 1.00 82.81 84 LEU A O 1
ATOM 683 N N . ILE A 1 85 ? 24.036 -17.894 -14.537 1.00 80.62 85 ILE A N 1
ATOM 684 C CA . ILE A 1 85 ? 24.180 -18.309 -13.136 1.00 80.62 85 ILE A CA 1
ATOM 685 C C . ILE A 1 85 ? 23.528 -17.208 -12.295 1.00 80.62 85 ILE A C 1
ATOM 687 O O . ILE A 1 85 ? 23.879 -16.041 -12.443 1.00 80.62 85 ILE A O 1
ATOM 691 N N . ASP A 1 86 ? 22.513 -17.553 -11.499 1.00 75.75 86 ASP A N 1
ATOM 692 C CA . ASP A 1 86 ? 21.767 -16.618 -10.634 1.00 75.75 86 ASP A CA 1
ATOM 693 C C . ASP A 1 86 ? 21.190 -15.377 -11.348 1.00 75.75 86 ASP A C 1
ATOM 695 O O . ASP A 1 86 ? 21.079 -14.285 -10.791 1.00 75.75 86 ASP A O 1
ATOM 699 N N . GLY A 1 87 ? 20.801 -15.533 -12.617 1.00 76.38 87 GLY A N 1
ATOM 700 C CA . GLY A 1 87 ? 20.268 -14.437 -13.433 1.00 76.38 87 GLY A CA 1
ATOM 701 C C . GLY A 1 87 ? 21.328 -13.504 -14.027 1.00 76.38 87 GLY A C 1
ATOM 702 O O . GLY A 1 87 ? 20.961 -12.508 -14.648 1.00 76.38 87 GLY A O 1
ATOM 703 N N . VAL A 1 88 ? 22.618 -13.830 -13.890 1.00 80.50 88 VAL A N 1
ATOM 704 C CA . VAL A 1 88 ? 23.747 -13.095 -14.480 1.00 80.50 88 VAL A CA 1
ATOM 705 C C . VAL A 1 88 ? 24.472 -13.985 -15.498 1.00 80.50 88 VAL A C 1
ATOM 707 O O . VAL A 1 88 ? 24.808 -15.135 -15.213 1.00 80.50 88 VAL A O 1
ATOM 710 N N . CYS A 1 89 ? 24.728 -13.470 -16.706 1.00 83.12 89 CYS A N 1
ATOM 711 C CA . CYS A 1 89 ? 25.555 -14.176 -17.689 1.00 83.12 89 CYS A CA 1
ATOM 712 C C . CYS A 1 89 ? 27.028 -14.097 -17.270 1.00 83.12 89 CYS A C 1
ATOM 714 O O . CYS A 1 89 ? 27.649 -13.038 -17.321 1.00 83.12 89 CYS A O 1
ATOM 716 N N . THR A 1 90 ? 27.590 -15.228 -16.865 1.00 81.62 90 THR A N 1
ATOM 717 C CA . THR A 1 90 ? 28.987 -15.360 -16.444 1.00 81.62 90 THR A CA 1
ATOM 718 C C . THR A 1 90 ? 29.794 -16.074 -17.522 1.00 81.62 90 THR A C 1
ATOM 720 O O . THR A 1 90 ? 29.303 -16.980 -18.199 1.00 81.62 90 THR A O 1
ATOM 723 N N . ILE A 1 91 ? 31.044 -15.654 -17.714 1.00 84.12 91 ILE A N 1
ATOM 724 C CA . ILE A 1 91 ? 31.973 -16.319 -18.631 1.00 84.12 91 ILE A CA 1
ATOM 725 C C . ILE A 1 91 ? 32.429 -17.599 -17.941 1.00 84.12 91 ILE A C 1
ATOM 727 O O . ILE A 1 91 ? 33.153 -17.551 -16.946 1.00 84.12 91 ILE A O 1
ATOM 731 N N . VAL A 1 92 ? 32.008 -18.752 -18.457 1.00 73.56 92 VAL A N 1
ATOM 732 C CA . VAL A 1 92 ? 32.552 -20.025 -17.984 1.00 73.56 92 VAL A CA 1
ATOM 733 C C . VAL A 1 92 ? 33.977 -20.078 -18.500 1.00 73.56 92 VAL A C 1
ATOM 735 O O . VAL A 1 92 ? 34.194 -20.300 -19.690 1.00 73.56 92 VAL A O 1
ATOM 738 N N . GLN A 1 93 ? 34.950 -19.829 -17.628 1.00 65.69 93 GLN A N 1
ATOM 739 C CA . GLN A 1 93 ? 36.343 -20.093 -17.954 1.00 65.69 93 GLN A CA 1
ATOM 740 C C . GLN A 1 93 ? 36.422 -21.567 -18.359 1.00 65.69 93 GLN A C 1
ATOM 742 O O . GLN A 1 93 ? 36.199 -22.454 -17.533 1.00 65.69 93 GLN A O 1
ATOM 747 N N . MET A 1 94 ? 36.634 -21.832 -19.653 1.00 60.16 94 MET A N 1
ATOM 748 C CA . MET A 1 94 ? 36.850 -23.187 -20.149 1.00 60.16 94 MET A CA 1
ATOM 749 C C . MET A 1 94 ? 37.925 -23.833 -19.270 1.00 60.16 94 MET A C 1
ATOM 751 O O . MET A 1 94 ? 38.949 -23.188 -19.019 1.00 60.16 94 MET A O 1
ATOM 755 N N . PRO A 1 95 ? 37.710 -25.064 -18.769 1.00 58.88 95 PRO A N 1
ATOM 756 C CA . PRO A 1 95 ? 38.713 -25.719 -17.950 1.00 58.88 95 PRO A CA 1
ATOM 757 C C . PRO A 1 95 ? 40.012 -25.748 -18.749 1.00 58.88 95 PRO A C 1
ATOM 759 O O . PRO A 1 95 ? 40.015 -26.156 -19.910 1.00 58.88 95 PRO A O 1
ATOM 762 N N . VAL A 1 96 ? 41.095 -25.267 -18.136 1.00 63.22 96 VAL A N 1
ATOM 763 C CA . VAL A 1 96 ? 42.444 -25.289 -18.706 1.00 63.22 96 VAL A CA 1
ATOM 764 C C . VAL A 1 96 ? 42.809 -26.751 -18.942 1.00 63.22 96 VAL A C 1
ATOM 766 O O . VAL A 1 96 ? 43.331 -27.438 -18.062 1.00 63.22 96 VAL A O 1
ATOM 769 N N . VAL A 1 97 ? 42.471 -27.263 -20.123 1.00 69.25 97 VAL A N 1
ATOM 770 C CA . VAL A 1 97 ? 42.871 -28.592 -20.560 1.00 69.25 97 VAL A CA 1
ATOM 771 C C . VAL A 1 97 ? 44.387 -28.569 -20.642 1.00 69.25 97 VAL A C 1
ATOM 773 O O . VAL A 1 97 ? 44.973 -27.798 -21.403 1.00 69.25 97 VAL A O 1
ATOM 776 N N . LYS A 1 98 ? 45.028 -29.366 -19.782 1.00 71.50 98 LYS A N 1
ATOM 777 C CA . LYS A 1 98 ? 46.486 -29.482 -19.751 1.00 71.50 98 LYS A CA 1
ATOM 778 C C . LYS A 1 98 ? 46.948 -29.868 -21.161 1.00 71.50 98 LYS A C 1
ATOM 780 O O . LYS A 1 98 ? 46.439 -30.861 -21.685 1.00 71.50 98 LYS A O 1
ATOM 785 N N . PRO A 1 99 ? 47.876 -29.110 -21.774 1.00 77.50 99 PRO A N 1
ATOM 786 C CA . PRO A 1 99 ? 48.355 -29.422 -23.110 1.00 77.50 99 PRO A CA 1
ATOM 787 C C . PRO A 1 99 ? 48.868 -30.859 -23.154 1.00 77.50 99 PRO A C 1
ATOM 789 O O . PRO A 1 99 ? 49.604 -31.280 -22.261 1.00 77.50 99 PRO A O 1
ATOM 792 N N . TRP A 1 100 ? 48.484 -31.595 -24.194 1.00 70.88 100 TRP A N 1
ATOM 793 C CA . TRP A 1 100 ? 48.863 -32.992 -24.417 1.00 70.88 100 TRP A CA 1
ATOM 794 C C . TRP A 1 100 ? 50.385 -33.217 -24.412 1.00 70.88 100 TRP A C 1
ATOM 796 O O . TRP A 1 100 ? 50.849 -34.292 -24.051 1.00 70.88 100 TRP A O 1
ATOM 806 N N . TRP A 1 101 ? 51.166 -32.170 -24.692 1.00 70.94 101 TRP A N 1
ATOM 807 C CA . TRP A 1 101 ? 52.627 -32.147 -24.573 1.00 70.94 101 TRP A CA 1
ATOM 808 C C . TRP A 1 101 ? 53.171 -32.332 -23.155 1.00 70.94 101 TRP A C 1
ATOM 810 O O . TRP A 1 101 ? 54.358 -32.561 -23.000 1.00 70.94 101 TRP A O 1
ATOM 820 N N . LYS A 1 102 ? 52.346 -32.238 -22.105 1.00 71.19 102 LYS A N 1
ATOM 821 C CA . LYS A 1 102 ? 52.780 -32.559 -20.734 1.00 71.19 102 LYS A CA 1
ATOM 822 C C . LYS A 1 102 ? 52.847 -34.065 -20.445 1.00 71.19 102 LYS A C 1
ATOM 824 O O . LYS A 1 102 ? 53.193 -34.432 -19.326 1.00 71.19 102 LYS A O 1
ATOM 829 N N . PHE A 1 103 ? 52.480 -34.912 -21.406 1.00 74.19 103 PHE A N 1
ATOM 830 C CA . PHE A 1 103 ? 52.439 -36.369 -21.261 1.00 74.19 103 PHE A CA 1
ATOM 831 C C . PHE A 1 1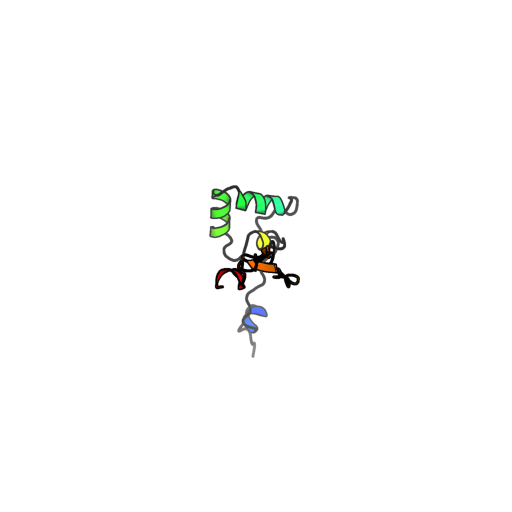03 ? 53.425 -37.102 -22.193 1.00 74.19 103 PHE A C 1
ATOM 833 O O . PHE A 1 103 ? 53.271 -38.306 -22.384 1.00 74.19 103 PHE A O 1
ATOM 840 N N . TRP A 1 104 ? 54.406 -36.390 -22.765 1.00 58.66 104 TRP A N 1
ATOM 841 C CA . TRP A 1 104 ? 55.521 -36.918 -23.564 1.00 58.66 104 TRP A CA 1
ATOM 842 C C . TRP A 1 104 ? 56.849 -36.345 -23.070 1.00 58.66 104 TRP A C 1
ATOM 844 O O . TRP A 1 104 ? 56.846 -35.167 -22.643 1.00 58.66 104 TRP A O 1
#

Secondary structure (DSSP, 8-state):
------SSHHHHHTPPPPPPSS-TT--TTS-HHHHHHHHHH-HHHHHHHHHH-TTSS-HHHHHTPPP--------PPPPTTEEEETTEEEE--------GGGG-

pLDDT: mean 85.09, std 12.36, range [50.69, 98.19]